Protein AF-A0A4Q3RXP5-F1 (afdb_monomer)

Foldseek 3Di:
DCVLLVPADPVLVVQLVCCLVVDPDPVVSVVSVVVVVVCSVVSQSHPVSD

Radius of gyration: 10.41 Å; Cα contacts (8 Å, |Δi|>4): 28; chains: 1; bounding box: 24×23×26 Å

Sequence (50 aa):
QSSFFDSLSFTNKKEYIEWIVTAKREETRTERIAGTIERLAKKWKNPRNL

Structure (mmCIF, N/CA/C/O backbone):
data_AF-A0A4Q3RXP5-F1
#
_entry.id   AF-A0A4Q3RXP5-F1
#
loop_
_atom_site.group_PDB
_atom_site.id
_atom_site.type_symbol
_atom_site.label_atom_id
_atom_site.label_alt_id
_atom_site.label_comp_id
_atom_site.label_asym_id
_atom_site.label_entity_id
_atom_site.label_seq_id
_atom_site.pdbx_PDB_ins_code
_atom_site.Cartn_x
_atom_site.Cartn_y
_atom_site.Cartn_z
_atom_site.occupancy
_atom_site.B_iso_or_equiv
_atom_site.auth_seq_id
_atom_site.auth_comp_id
_atom_site.auth_asym_id
_atom_site.auth_atom_id
_atom_site.pdbx_PDB_model_num
ATOM 1 N N . GLN A 1 1 ? -4.739 -12.636 -8.544 1.00 38.62 1 GLN A N 1
ATOM 2 C CA . GLN A 1 1 ? -3.528 -12.096 -9.197 1.00 38.62 1 GLN A CA 1
ATOM 3 C C . GLN A 1 1 ? -2.846 -11.154 -8.215 1.00 38.62 1 GLN A C 1
ATOM 5 O O . GLN A 1 1 ? -3.410 -10.115 -7.912 1.00 38.62 1 GLN A O 1
ATOM 10 N N . SER A 1 2 ? -1.680 -11.536 -7.689 1.00 52.50 2 SER A N 1
ATOM 11 C CA . SER A 1 2 ? -0.955 -10.800 -6.631 1.00 52.50 2 SER A CA 1
ATOM 12 C C . SER A 1 2 ? 0.479 -10.444 -7.054 1.00 52.50 2 SER A C 1
ATOM 14 O O . SER A 1 2 ? 1.332 -10.191 -6.215 1.00 52.50 2 SER A O 1
ATOM 16 N N . SER A 1 3 ? 0.778 -10.461 -8.358 1.00 63.22 3 SER A N 1
ATOM 17 C CA . SER A 1 3 ? 2.163 -10.417 -8.852 1.00 63.22 3 SER A CA 1
ATOM 18 C C . SER A 1 3 ? 2.781 -9.021 -8.875 1.00 63.22 3 SER A C 1
ATOM 20 O O . SER A 1 3 ? 3.996 -8.905 -8.763 1.00 63.22 3 SER A O 1
ATOM 22 N N . PHE A 1 4 ? 1.984 -7.952 -9.004 1.00 80.00 4 PHE A N 1
ATOM 23 C CA . PHE A 1 4 ? 2.557 -6.605 -9.080 1.00 80.00 4 PHE A CA 1
ATOM 24 C C . PHE A 1 4 ? 3.132 -6.169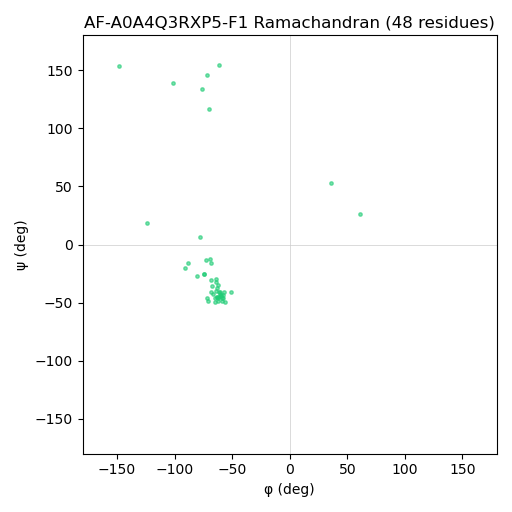 -7.733 1.00 80.00 4 PHE A C 1
ATOM 26 O O . PHE A 1 4 ? 4.294 -5.783 -7.677 1.00 80.00 4 PHE A O 1
ATOM 33 N N . PHE A 1 5 ? 2.364 -6.323 -6.646 1.00 79.62 5 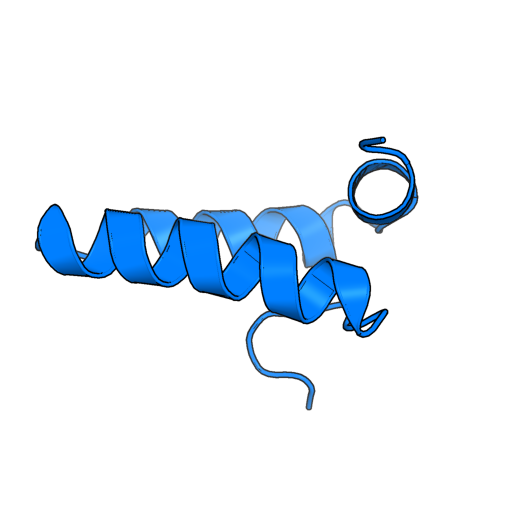PHE A N 1
ATOM 34 C CA . PHE A 1 5 ? 2.870 -6.063 -5.298 1.00 79.62 5 PHE A CA 1
ATOM 35 C C . PHE A 1 5 ? 4.099 -6.912 -5.000 1.00 79.62 5 PHE A C 1
ATOM 37 O O . PHE A 1 5 ? 5.063 -6.394 -4.451 1.00 79.62 5 PHE A O 1
ATOM 44 N N . ASP A 1 6 ? 4.104 -8.184 -5.408 1.00 80.62 6 ASP A N 1
ATOM 45 C CA . ASP A 1 6 ? 5.234 -9.059 -5.123 1.00 80.62 6 ASP A CA 1
ATOM 46 C C . ASP A 1 6 ? 6.510 -8.678 -5.890 1.00 80.62 6 ASP A C 1
ATOM 48 O O . ASP A 1 6 ? 7.602 -8.786 -5.335 1.00 80.62 6 ASP A O 1
ATOM 52 N N . SER A 1 7 ? 6.359 -8.106 -7.091 1.00 84.94 7 SER A N 1
ATOM 53 C CA . SER A 1 7 ? 7.457 -7.530 -7.879 1.00 84.94 7 SER A CA 1
ATOM 54 C C . SER A 1 7 ? 8.006 -6.201 -7.340 1.00 84.94 7 SER A C 1
ATOM 56 O O . SER A 1 7 ? 9.063 -5.756 -7.784 1.00 84.94 7 SER A O 1
ATOM 58 N N . LEU A 1 8 ? 7.305 -5.544 -6.405 1.00 85.00 8 LEU A N 1
ATOM 59 C CA . LEU A 1 8 ? 7.778 -4.298 -5.806 1.00 85.00 8 LEU A CA 1
ATOM 60 C C . LEU A 1 8 ? 8.950 -4.552 -4.853 1.00 85.00 8 LEU A C 1
ATOM 62 O O . LEU A 1 8 ? 8.995 -5.542 -4.118 1.00 85.00 8 LEU A O 1
ATOM 66 N N . SER A 1 9 ? 9.869 -3.590 -4.804 1.00 88.19 9 SER A N 1
ATOM 67 C CA . SER A 1 9 ? 10.976 -3.587 -3.851 1.00 88.19 9 SER A CA 1
ATOM 68 C C . SER A 1 9 ? 10.469 -3.543 -2.406 1.00 88.19 9 SER A C 1
ATOM 70 O O . SER A 1 9 ? 9.403 -2.993 -2.118 1.00 88.19 9 SER A O 1
ATOM 72 N N . PHE A 1 10 ? 11.272 -4.055 -1.470 1.00 86.06 10 PHE A N 1
ATOM 73 C CA . PHE A 1 10 ? 10.938 -4.074 -0.040 1.00 86.06 10 PHE A CA 1
ATOM 74 C C . PHE A 1 10 ? 10.505 -2.699 0.496 1.00 86.06 10 PHE A C 1
ATOM 76 O O . PHE 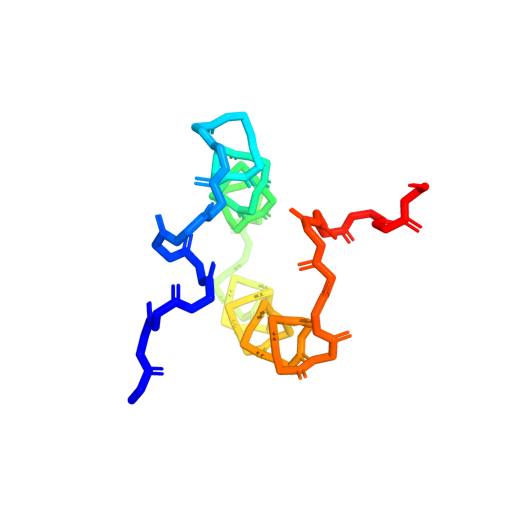A 1 10 ? 9.524 -2.609 1.228 1.00 86.06 10 PHE A O 1
ATOM 83 N N . THR A 1 11 ? 11.169 -1.619 0.074 1.00 88.62 11 THR A N 1
ATOM 84 C CA . THR A 1 11 ? 10.819 -0.242 0.455 1.00 88.62 11 THR A CA 1
ATOM 85 C C . THR A 1 11 ? 9.391 0.127 0.056 1.00 88.62 11 THR A C 1
ATOM 87 O O . THR A 1 11 ? 8.636 0.633 0.877 1.00 88.62 11 THR A O 1
ATOM 90 N N . ASN A 1 12 ? 8.987 -0.191 -1.174 1.00 88.06 12 ASN A N 1
ATOM 91 C CA . ASN A 1 12 ? 7.645 0.094 -1.674 1.00 88.06 12 ASN A CA 1
A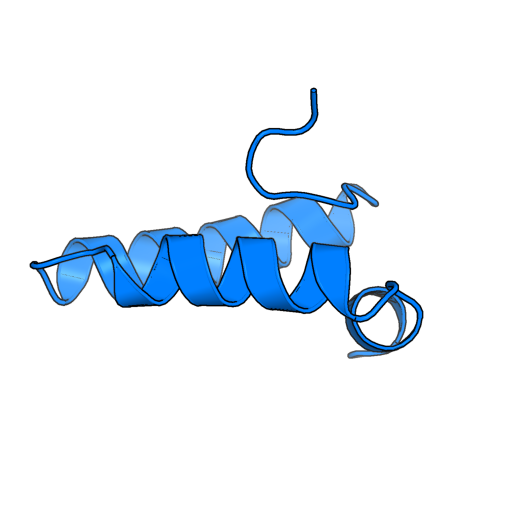TOM 92 C C . ASN A 1 12 ? 6.576 -0.723 -0.937 1.00 88.06 12 ASN A C 1
ATOM 94 O O . ASN A 1 12 ? 5.542 -0.182 -0.541 1.00 88.06 12 ASN A O 1
ATOM 98 N N . LYS A 1 13 ? 6.849 -2.014 -0.688 1.00 89.56 13 LYS A N 1
ATOM 99 C CA . LYS A 1 13 ? 5.985 -2.869 0.142 1.00 89.56 13 LYS A CA 1
ATOM 100 C C . LYS A 1 13 ? 5.834 -2.278 1.548 1.00 89.56 13 LYS A C 1
ATOM 102 O O . LYS A 1 13 ? 4.716 -2.164 2.048 1.00 89.56 13 LYS A O 1
ATOM 107 N N . LYS A 1 14 ? 6.945 -1.845 2.158 1.00 91.25 14 LYS A N 1
ATOM 108 C CA . LYS A 1 14 ? 6.961 -1.207 3.478 1.00 91.25 14 LYS A CA 1
ATOM 109 C C . LYS A 1 14 ? 6.126 0.071 3.498 1.00 91.25 14 LYS A C 1
ATOM 111 O O . LYS A 1 14 ? 5.346 0.225 4.423 1.00 91.25 14 LYS A O 1
ATOM 116 N N . GLU A 1 15 ? 6.226 0.945 2.497 1.00 91.44 15 GLU A N 1
ATOM 117 C CA . GLU A 1 15 ? 5.434 2.183 2.450 1.00 91.44 15 GLU A CA 1
ATOM 118 C C . GLU A 1 15 ? 3.922 1.918 2.425 1.00 91.44 15 GLU A C 1
ATOM 120 O O . GLU A 1 15 ? 3.173 2.582 3.140 1.00 91.44 15 GLU A O 1
ATOM 125 N N . TYR A 1 16 ? 3.456 0.941 1.638 1.00 90.62 16 TYR A N 1
ATOM 126 C CA . TYR A 1 16 ? 2.041 0.551 1.636 1.00 90.62 16 TYR A CA 1
ATOM 127 C C . TYR A 1 16 ? 1.600 0.005 2.993 1.00 90.62 16 TYR A C 1
ATOM 129 O O . TYR A 1 16 ? 0.554 0.407 3.502 1.00 90.62 16 TYR A O 1
ATOM 137 N N . ILE A 1 17 ? 2.405 -0.874 3.596 1.00 90.25 17 ILE A N 1
ATOM 138 C CA . ILE A 1 17 ? 2.116 -1.429 4.921 1.00 90.25 17 ILE A CA 1
ATOM 139 C C . ILE A 1 17 ? 2.091 -0.310 5.961 1.00 90.25 17 ILE A C 1
ATOM 141 O O . ILE A 1 17 ? 1.116 -0.207 6.693 1.00 90.25 17 ILE A O 1
ATOM 145 N N . GLU A 1 18 ? 3.100 0.562 5.992 1.00 92.12 18 GLU A N 1
ATOM 146 C CA . GLU A 1 18 ? 3.193 1.707 6.901 1.00 92.12 18 GLU A CA 1
ATOM 147 C C . GLU A 1 18 ? 1.980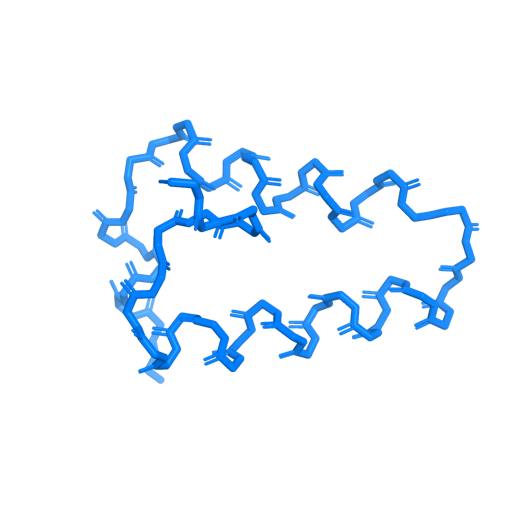 2.634 6.740 1.00 92.12 18 GLU A C 1
ATOM 149 O O . GLU A 1 18 ? 1.337 3.024 7.715 1.00 92.12 18 GLU A O 1
ATOM 154 N N . TRP A 1 19 ? 1.572 2.909 5.503 1.00 90.62 19 TRP A N 1
ATOM 155 C CA . TRP A 1 19 ? 0.360 3.667 5.226 1.00 90.62 19 TRP A CA 1
ATOM 156 C C . TRP A 1 19 ? -0.894 2.975 5.768 1.00 90.62 19 TRP A C 1
ATOM 158 O O . TRP A 1 19 ? -1.741 3.636 6.354 1.00 90.62 19 TRP A O 1
ATOM 168 N N . ILE A 1 20 ? -1.029 1.658 5.665 1.00 90.94 20 ILE A N 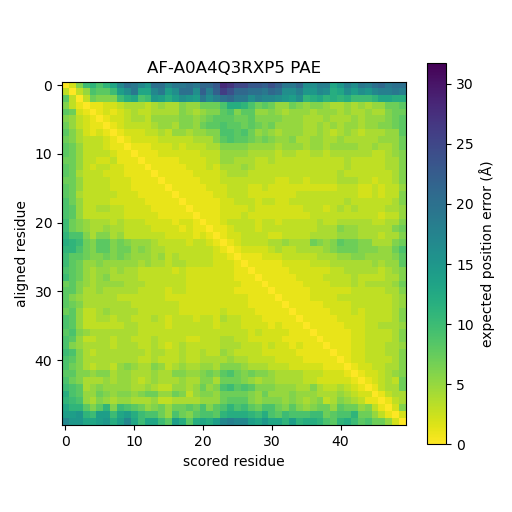1
ATOM 169 C CA . ILE A 1 20 ? -2.196 0.943 6.201 1.00 90.94 20 ILE A CA 1
ATOM 170 C C . ILE A 1 20 ? -2.163 0.900 7.741 1.00 90.94 20 ILE A C 1
ATOM 172 O O . ILE A 1 20 ? -3.166 1.204 8.388 1.00 90.94 20 ILE A O 1
ATOM 176 N N . VAL A 1 21 ? -1.020 0.572 8.350 1.00 90.38 21 VAL A N 1
ATOM 177 C CA . VAL A 1 21 ? -0.896 0.393 9.812 1.00 90.38 21 VAL A CA 1
ATOM 178 C C . VAL A 1 21 ? -0.910 1.711 10.583 1.00 90.38 21 VAL A C 1
ATOM 180 O O . VAL A 1 21 ? -1.342 1.734 11.731 1.00 90.38 21 VAL A O 1
ATOM 183 N N . THR A 1 22 ? -0.510 2.825 9.959 1.00 91.25 22 THR A N 1
ATOM 184 C CA . THR A 1 22 ? -0.613 4.166 10.567 1.00 91.25 22 THR A CA 1
ATOM 185 C C . THR A 1 22 ? -2.059 4.652 10.701 1.00 91.25 22 THR A C 1
ATOM 187 O O . THR A 1 22 ? -2.313 5.637 11.399 1.00 91.25 22 THR A O 1
ATOM 190 N N . ALA A 1 23 ? -3.029 3.992 10.059 1.00 92.19 23 ALA A N 1
ATOM 191 C CA . ALA A 1 23 ? -4.439 4.298 10.257 1.00 92.19 23 ALA A CA 1
ATOM 192 C C . ALA A 1 23 ? -4.895 3.859 11.660 1.00 92.19 23 ALA A C 1
ATOM 194 O O . ALA A 1 23 ? -4.901 2.671 11.988 1.00 92.19 23 ALA A O 1
ATOM 195 N N . LYS A 1 24 ? -5.306 4.838 12.479 1.00 90.19 24 LYS A N 1
ATOM 196 C CA . LYS A 1 24 ? -5.814 4.616 13.846 1.00 90.19 24 LYS A CA 1
ATOM 197 C C . LYS A 1 24 ? -7.229 4.036 13.883 1.00 90.19 24 LYS A C 1
ATOM 199 O O . LYS A 1 24 ? -7.601 3.418 14.870 1.00 90.19 24 LYS A O 1
ATOM 204 N N . ARG A 1 25 ? -8.023 4.277 12.836 1.00 94.00 25 ARG A N 1
ATOM 205 C CA . ARG A 1 25 ? -9.401 3.791 12.703 1.00 94.00 25 ARG A CA 1
ATOM 206 C C . ARG A 1 25 ? -9.430 2.587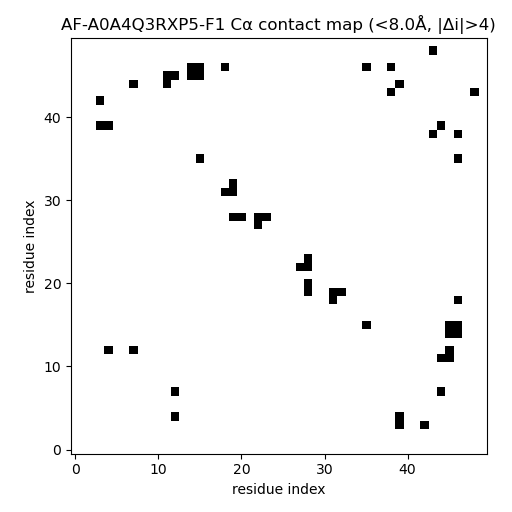 11.772 1.00 94.00 25 ARG A C 1
ATOM 208 O O . ARG A 1 25 ? -8.770 2.606 10.734 1.00 94.00 25 ARG A O 1
ATOM 215 N N . GLU A 1 26 ? -10.216 1.579 12.129 1.00 91.19 26 GLU A N 1
ATOM 216 C CA . GLU A 1 26 ? -10.377 0.363 11.324 1.00 91.19 26 GLU A CA 1
ATOM 217 C C . GLU A 1 26 ? -11.021 0.658 9.970 1.00 91.19 26 GLU A C 1
ATOM 219 O O . GLU A 1 26 ? -10.545 0.169 8.953 1.00 91.19 26 GLU A O 1
ATOM 224 N N . GLU A 1 27 ? -12.015 1.545 9.933 1.00 92.25 27 GLU A N 1
ATOM 225 C CA . GLU A 1 27 ? -12.659 1.988 8.691 1.00 92.25 27 GLU A CA 1
ATOM 226 C C . GLU A 1 27 ? -11.633 2.572 7.706 1.00 92.25 27 GLU A C 1
ATOM 228 O O . GLU A 1 27 ? -11.494 2.095 6.581 1.00 92.25 27 GLU A O 1
ATOM 233 N N . THR A 1 28 ? -10.785 3.490 8.182 1.00 92.81 28 THR A N 1
ATOM 234 C CA . THR A 1 28 ? -9.695 4.065 7.381 1.00 92.81 28 THR A CA 1
ATOM 235 C C . THR A 1 28 ? -8.657 3.019 6.973 1.00 92.81 28 THR A C 1
ATOM 237 O O . THR A 1 28 ? -8.058 3.126 5.905 1.00 92.81 28 THR A O 1
ATOM 240 N N . ARG A 1 29 ? -8.407 1.997 7.801 1.00 92.81 29 ARG A N 1
ATOM 241 C CA . ARG A 1 29 ? -7.510 0.893 7.436 1.00 92.81 29 ARG A CA 1
ATOM 242 C C . ARG A 1 29 ? -8.086 0.106 6.260 1.0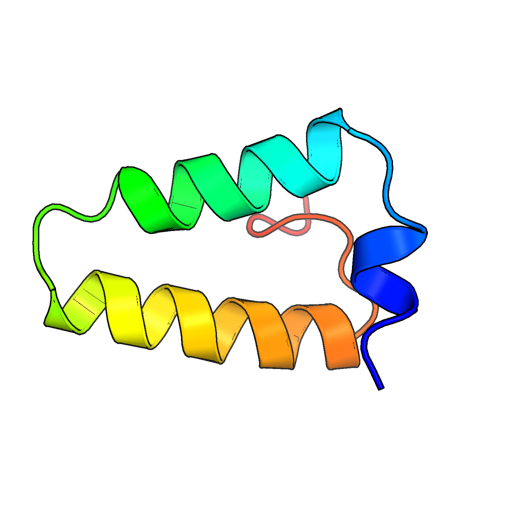0 92.81 29 ARG A C 1
ATOM 244 O O . ARG A 1 29 ? -7.358 -0.150 5.303 1.00 92.81 29 ARG A O 1
ATOM 251 N N . THR A 1 30 ? -9.374 -0.216 6.304 1.00 91.88 30 THR A N 1
ATOM 252 C CA . THR A 1 30 ? -10.090 -0.908 5.226 1.00 91.88 30 THR A CA 1
ATOM 253 C C . THR A 1 30 ? -10.084 -0.086 3.940 1.00 91.88 30 THR A C 1
ATOM 255 O O . THR A 1 30 ? -9.731 -0.615 2.886 1.00 91.88 30 THR A O 1
ATOM 258 N N . GLU A 1 31 ? -10.351 1.221 4.022 1.00 93.25 31 GLU A N 1
ATOM 259 C CA . GLU A 1 31 ? -10.248 2.129 2.872 1.00 93.25 31 GLU A CA 1
ATOM 260 C C . GLU A 1 31 ? -8.834 2.155 2.277 1.00 93.25 31 GLU A C 1
ATOM 262 O O . GLU A 1 31 ? -8.662 2.090 1.060 1.00 93.25 31 GLU A O 1
ATOM 267 N N . ARG A 1 32 ? -7.790 2.202 3.117 1.00 92.50 32 ARG A N 1
ATOM 268 C CA . ARG A 1 32 ? -6.395 2.183 2.647 1.00 92.50 32 ARG A CA 1
ATOM 269 C C . ARG A 1 32 ? -6.016 0.851 2.010 1.00 92.50 32 ARG A C 1
ATOM 271 O O . ARG A 1 32 ? -5.269 0.852 1.033 1.00 92.50 32 ARG A O 1
ATOM 278 N N . ILE A 1 33 ? -6.525 -0.274 2.510 1.00 90.44 33 ILE A N 1
ATOM 279 C CA . ILE A 1 33 ? -6.323 -1.595 1.895 1.00 90.44 33 ILE A CA 1
ATOM 280 C C . ILE A 1 33 ? -6.989 -1.635 0.515 1.00 90.44 33 ILE A C 1
ATOM 282 O O . ILE A 1 33 ? -6.329 -1.979 -0.465 1.00 90.44 33 ILE A O 1
ATOM 286 N N . ALA A 1 34 ? -8.253 -1.215 0.417 1.00 91.50 34 ALA A N 1
ATOM 287 C CA . ALA A 1 34 ? -8.974 -1.147 -0.852 1.00 91.50 34 ALA A CA 1
ATOM 288 C C . ALA A 1 34 ? -8.255 -0.229 -1.858 1.00 91.50 34 ALA A C 1
ATOM 290 O O . ALA A 1 34 ? -7.928 -0.650 -2.969 1.00 91.50 34 ALA A O 1
ATOM 291 N N . GLY A 1 35 ? -7.873 0.977 -1.427 1.00 89.94 35 GLY A N 1
ATOM 292 C CA . GLY A 1 35 ? -7.122 1.918 -2.253 1.00 89.94 35 GLY A CA 1
ATOM 293 C C . GLY A 1 35 ? -5.733 1.404 -2.642 1.00 89.94 35 GLY A C 1
ATOM 294 O O . GLY A 1 35 ? -5.232 1.731 -3.715 1.00 89.94 35 GLY A O 1
ATOM 295 N N . THR A 1 36 ? -5.098 0.563 -1.819 1.00 89.25 36 THR A N 1
ATOM 296 C CA . THR A 1 36 ? -3.832 -0.096 -2.175 1.00 89.25 36 THR A CA 1
ATOM 297 C C . THR A 1 36 ? -4.024 -1.018 -3.373 1.00 89.25 36 THR A C 1
ATOM 299 O O . THR A 1 36 ? -3.246 -0.940 -4.320 1.00 89.25 36 THR A O 1
ATOM 302 N N . ILE A 1 37 ? -5.089 -1.821 -3.389 1.00 87.88 37 ILE A N 1
ATOM 303 C CA . ILE A 1 37 ? -5.406 -2.717 -4.510 1.00 87.88 37 ILE A CA 1
ATOM 304 C C . ILE A 1 37 ? -5.664 -1.914 -5.792 1.00 87.88 37 ILE A C 1
ATOM 306 O O . ILE A 1 37 ? -5.083 -2.225 -6.832 1.00 87.88 37 ILE A O 1
ATOM 310 N N . GLU A 1 38 ? -6.458 -0.841 -5.723 1.00 89.81 38 GLU A N 1
AT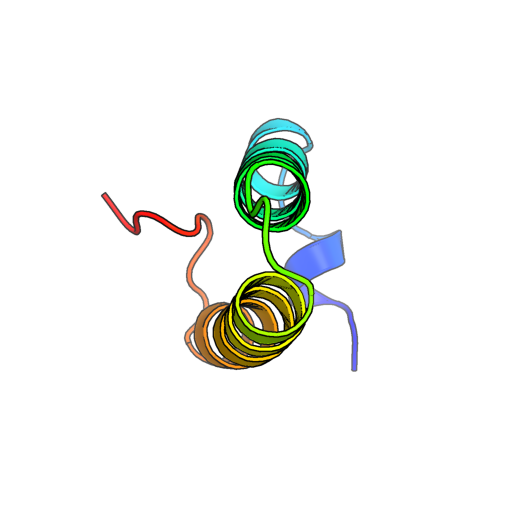OM 311 C CA . GLU A 1 38 ? -6.723 0.023 -6.884 1.00 89.81 38 GLU A CA 1
ATOM 312 C C . GLU A 1 38 ? -5.449 0.672 -7.442 1.00 89.81 38 GLU A C 1
ATOM 314 O O . GLU A 1 38 ? -5.246 0.759 -8.654 1.00 89.81 38 GLU A O 1
ATOM 319 N N . ARG A 1 39 ? -4.555 1.121 -6.559 1.00 88.25 39 ARG A N 1
ATOM 320 C CA . ARG A 1 39 ? -3.278 1.738 -6.945 1.00 88.25 39 ARG A CA 1
ATOM 321 C C . ARG A 1 39 ? -2.330 0.725 -7.574 1.00 88.25 39 ARG A C 1
ATOM 323 O O . ARG A 1 39 ? -1.703 1.026 -8.588 1.00 88.25 39 ARG A O 1
ATOM 330 N N . LEU A 1 40 ? -2.266 -0.486 -7.026 1.00 86.56 40 LEU A N 1
ATOM 331 C CA . LEU A 1 40 ? -1.489 -1.579 -7.608 1.00 86.56 40 LEU A CA 1
ATOM 332 C C . LEU A 1 40 ? -2.029 -1.972 -8.988 1.00 86.56 40 LEU A C 1
ATOM 334 O O . LEU A 1 40 ? -1.239 -2.208 -9.900 1.00 86.56 40 LEU A O 1
ATOM 338 N N . ALA A 1 41 ? -3.353 -1.957 -9.180 1.00 86.38 41 ALA A N 1
ATOM 339 C CA . ALA A 1 41 ? -3.964 -2.148 -10.496 1.00 86.38 41 ALA A CA 1
ATOM 340 C C . ALA A 1 41 ? -3.557 -1.041 -11.488 1.00 86.38 41 ALA A C 1
ATOM 342 O O . ALA A 1 41 ? -3.316 -1.317 -12.662 1.00 86.38 41 ALA A O 1
ATOM 343 N N . LYS A 1 42 ? -3.377 0.196 -11.007 1.00 86.81 42 LYS A N 1
ATOM 344 C CA . LYS A 1 42 ? -2.838 1.335 -11.774 1.00 86.81 42 LYS A CA 1
ATOM 345 C C . LYS A 1 42 ? -1.308 1.322 -11.943 1.00 86.81 42 LYS A C 1
ATOM 347 O O . LYS A 1 42 ? -0.758 2.281 -12.478 1.00 86.81 42 LYS A O 1
ATOM 352 N N . LYS A 1 43 ? -0.612 0.256 -11.522 1.00 83.81 43 LYS A N 1
ATOM 353 C CA . LYS A 1 43 ? 0.861 0.123 -11.529 1.00 83.81 43 LYS A CA 1
ATOM 354 C C . LYS A 1 43 ? 1.600 1.167 -10.680 1.00 83.81 43 LYS A C 1
ATOM 356 O O . LYS A 1 43 ? 2.762 1.478 -10.945 1.00 83.81 43 LYS A O 1
ATOM 361 N N . TRP A 1 44 ? 0.951 1.707 -9.653 1.00 86.31 44 TRP A N 1
ATOM 362 C CA . TRP A 1 44 ? 1.600 2.626 -8.721 1.00 86.31 44 TRP A CA 1
ATOM 363 C C . TRP A 1 44 ? 2.497 1.849 -7.763 1.00 86.31 44 TRP A C 1
ATOM 365 O O . TRP A 1 44 ? 2.102 0.817 -7.221 1.00 86.31 44 TRP A O 1
ATOM 375 N N . LYS A 1 45 ? 3.718 2.347 -7.562 1.00 83.06 45 LYS A N 1
ATOM 376 C CA . LYS A 1 45 ? 4.726 1.674 -6.734 1.00 83.06 45 LYS A CA 1
ATOM 377 C C . LYS A 1 45 ? 4.641 2.071 -5.261 1.00 83.06 45 LYS A C 1
ATOM 379 O O . LYS A 1 45 ? 5.192 1.374 -4.420 1.00 83.06 45 LYS A O 1
ATOM 384 N N . ASN A 1 46 ? 3.943 3.153 -4.928 1.00 82.19 46 ASN A N 1
ATOM 385 C CA . ASN A 1 46 ? 3.876 3.691 -3.574 1.00 82.19 46 ASN A CA 1
ATOM 386 C C . ASN A 1 46 ? 2.511 4.352 -3.330 1.00 82.19 46 ASN A C 1
ATOM 388 O O . ASN A 1 46 ? 1.902 4.890 -4.258 1.00 82.19 46 ASN A O 1
ATOM 392 N N . PRO A 1 47 ? 2.049 4.421 -2.071 1.00 81.75 47 PRO A N 1
ATOM 393 C CA . PRO A 1 47 ? 0.783 5.063 -1.730 1.00 81.75 47 PRO A CA 1
ATOM 394 C C . PRO A 1 47 ? 0.790 6.588 -1.914 1.00 81.75 47 PRO A C 1
ATOM 396 O O . PRO A 1 47 ? -0.271 7.208 -1.930 1.00 81.75 47 PRO A O 1
ATOM 399 N N . ARG A 1 48 ? 1.954 7.225 -2.032 1.00 75.06 48 ARG A N 1
ATOM 400 C CA . ARG A 1 48 ? 2.032 8.662 -2.326 1.00 75.06 48 ARG A CA 1
ATOM 401 C C . ARG A 1 48 ? 2.112 8.955 -3.823 1.00 75.06 48 ARG A C 1
ATOM 403 O O . ARG A 1 48 ? 1.761 10.064 -4.195 1.00 75.06 48 ARG A O 1
ATOM 410 N N . ASN A 1 49 ? 2.519 7.970 -4.639 1.00 68.94 49 ASN A N 1
ATOM 411 C CA . ASN A 1 49 ? 2.815 8.115 -6.072 1.00 68.94 49 ASN A CA 1
ATOM 412 C C . ASN A 1 49 ? 3.469 9.471 -6.393 1.00 68.94 49 ASN A C 1
ATOM 414 O O . ASN A 1 49 ? 2.941 10.241 -7.196 1.00 68.94 49 ASN A O 1
ATOM 418 N N . LEU A 1 50 ? 4.548 9.766 -5.659 1.00 57.44 50 LEU A N 1
ATOM 419 C CA . LEU A 1 50 ? 5.418 10.917 -5.895 1.00 57.44 50 LEU A CA 1
ATOM 420 C C . LEU A 1 50 ? 6.316 10.644 -7.100 1.00 57.44 50 LEU A C 1
ATOM 422 O O . LEU A 1 50 ? 6.776 9.484 -7.220 1.00 57.44 50 LEU A O 1
#

Secondary structure (DSSP, 8-state):
--HHHHHS-HHHHHHHHHHHHT-SSHHHHHHHHHHHHHHHHTT-SSTT--

Solvent-accessible surface area (backbone atoms only — not comparable to full-atom values): 2989 Å² total; per-residue (Å²): 140,69,62,67,68,68,71,45,54,71,68,34,51,46,48,43,50,50,60,31,67,69,40,89,46,69,70,57,24,51,51,42,52,54,52,47,54,58,36,46,73,70,69,46,69,41,85,78,69,123

pLDDT: mean 85.05, std 10.94, range [38.62, 94.0]

Mean predicted aligned error: 4.64 Å